Protein AF-A0A161M3C2-F1 (afdb_monomer_lite)

InterPro domains:
  IPR029033 Histidine phosphatase superfamily [G3DSA:3.40.50.1240] (6-117)
  IPR029033 Histidine phosphatase superfamily [SSF53254] (7-114)

Secondary structure (DSSP, 8-state):
--TTGGGGSGGGPPP-----S-------TT--------------BPPPHHHHHHHHHHHHHHHHHHHHHHHH--SS-PPPHHIIIIIIIT-----SSSSSSPBPHHHHHHHHHHHT-

Sequence (117 aa):
YDKEGAKYLGTKTPYRIVANEKDSVIKYKDCHPLKIIGVIRHGTRTPGHKVVRKIRVKLDGLKDHIQITNQTVLNNGQFCEYDLHSRIKNWKFLLEKEGEKVLTREGEDEMIKLANV

Radius of gyration: 22.34 Å; chains: 1; bounding box: 46×30×66 Å

Foldseek 3Di:
DPPVVLVPPVVQNFDDPPDDPPPDDDDDPPDDDDDDDDDDDQGHFAAAPVVVVVCQVVLVVVLVVLVVVLVPDPDDDHDPPCCNPPPRVPDDDDDQDPDHRHQHPSRVVSVVVVVVD

Structure (mmCIF, N/CA/C/O backbone):
data_AF-A0A161M3C2-F1
#
_entry.id   AF-A0A161M3C2-F1
#
loop_
_atom_site.group_PDB
_atom_site.id
_atom_site.type_symbol
_atom_site.label_atom_id
_atom_site.label_alt_id
_atom_site.label_comp_id
_atom_site.label_asym_id
_atom_site.label_entity_id
_atom_site.label_seq_id
_atom_site.pdbx_PDB_ins_code
_atom_site.Cartn_x
_atom_site.Cartn_y
_atom_site.Cartn_z
_atom_site.occupancy
_atom_site.B_iso_or_equiv
_atom_site.auth_seq_id
_atom_site.auth_comp_id
_atom_site.auth_asym_id
_atom_site.auth_atom_id
_atom_site.pdbx_PDB_model_num
ATOM 1 N N . TYR A 1 1 ? 0.765 -14.772 -4.438 1.00 51.47 1 TYR A N 1
ATOM 2 C CA . TYR A 1 1 ? 1.086 -13.556 -3.668 1.00 51.47 1 TYR A CA 1
ATOM 3 C C . TYR A 1 1 ? 2.303 -13.880 -2.828 1.00 51.47 1 TYR A C 1
ATOM 5 O O . TYR A 1 1 ? 2.216 -14.804 -2.026 1.00 51.47 1 TYR A O 1
ATOM 13 N N . ASP A 1 2 ? 3.428 -13.208 -3.053 1.00 68.06 2 ASP A N 1
ATOM 14 C CA . ASP A 1 2 ? 4.599 -13.376 -2.194 1.00 68.06 2 ASP A CA 1
ATOM 15 C C . ASP A 1 2 ? 4.333 -12.672 -0.854 1.00 68.06 2 ASP A C 1
ATOM 17 O O . ASP A 1 2 ? 4.200 -11.448 -0.784 1.00 68.06 2 ASP A O 1
ATOM 21 N N . LYS A 1 3 ? 4.162 -13.470 0.205 1.00 69.50 3 LYS A N 1
ATOM 22 C CA . LYS A 1 3 ? 3.875 -12.969 1.556 1.00 69.50 3 LYS A CA 1
ATOM 23 C C . LYS A 1 3 ? 5.104 -12.334 2.205 1.00 69.50 3 LYS A C 1
ATOM 25 O O . LYS A 1 3 ? 4.941 -11.580 3.162 1.00 69.50 3 LYS A O 1
ATOM 30 N N . GLU A 1 4 ? 6.303 -12.650 1.730 1.00 78.94 4 GLU A N 1
ATOM 31 C CA . GLU A 1 4 ? 7.552 -12.165 2.300 1.00 78.94 4 GLU A CA 1
ATOM 32 C C . GLU A 1 4 ? 7.912 -10.802 1.716 1.00 78.94 4 GLU A C 1
ATOM 34 O O . GLU A 1 4 ? 8.023 -9.835 2.470 1.00 78.94 4 GLU A O 1
ATOM 39 N N . GLY A 1 5 ? 7.925 -10.670 0.386 1.00 80.69 5 GLY A N 1
ATOM 40 C CA . GLY A 1 5 ? 8.163 -9.393 -0.291 1.00 80.69 5 GLY A CA 1
ATOM 41 C C . GLY A 1 5 ? 7.186 -8.285 0.120 1.00 80.69 5 GLY A C 1
ATOM 42 O O . GLY A 1 5 ? 7.580 -7.128 0.278 1.00 80.69 5 GLY A O 1
ATOM 43 N N . ALA A 1 6 ? 5.924 -8.631 0.398 1.00 80.88 6 ALA A N 1
ATOM 44 C CA . ALA A 1 6 ? 4.912 -7.669 0.837 1.00 80.88 6 ALA A CA 1
ATOM 45 C C . ALA A 1 6 ? 5.259 -6.963 2.163 1.00 80.88 6 ALA A C 1
ATOM 47 O O . ALA A 1 6 ? 4.778 -5.856 2.401 1.00 80.88 6 ALA A O 1
ATOM 48 N N . LYS A 1 7 ? 6.106 -7.556 3.017 1.00 82.62 7 LYS A N 1
ATOM 49 C CA . LYS A 1 7 ? 6.500 -6.971 4.313 1.00 82.62 7 LYS A CA 1
ATOM 50 C C . LYS A 1 7 ? 7.460 -5.788 4.165 1.00 82.62 7 LYS A C 1
ATOM 52 O O . LYS A 1 7 ? 7.558 -4.973 5.079 1.00 82.62 7 LYS A O 1
ATOM 57 N N . TYR A 1 8 ? 8.112 -5.647 3.011 1.00 90.12 8 TYR A N 1
ATOM 58 C CA . TYR A 1 8 ? 9.159 -4.649 2.770 1.00 90.12 8 TYR A CA 1
ATOM 59 C C . TYR A 1 8 ? 8.673 -3.427 1.967 1.00 90.12 8 TYR A C 1
ATOM 61 O O . TYR A 1 8 ? 9.476 -2.664 1.438 1.00 90.12 8 TYR A O 1
ATOM 69 N N . LEU A 1 9 ? 7.354 -3.201 1.895 1.00 91.00 9 LEU A N 1
ATOM 70 C CA . LEU A 1 9 ? 6.742 -2.074 1.171 1.00 91.00 9 LEU A CA 1
ATOM 71 C C . LEU A 1 9 ? 6.479 -0.836 2.058 1.00 91.00 9 LEU A C 1
ATOM 73 O O . LEU A 1 9 ? 5.917 0.168 1.601 1.00 91.00 9 LEU A O 1
ATOM 77 N N . GLY A 1 10 ? 6.884 -0.879 3.331 1.00 91.94 10 GLY A N 1
ATOM 78 C CA . GLY A 1 10 ? 6.734 0.216 4.291 1.00 91.94 10 GLY A CA 1
ATOM 79 C C . GLY A 1 10 ? 5.280 0.677 4.422 1.00 91.94 10 GLY A C 1
ATOM 80 O O . GLY A 1 10 ? 4.375 -0.110 4.673 1.00 91.94 10 GLY A O 1
ATOM 81 N N . THR A 1 11 ? 5.014 1.968 4.200 1.00 91.88 11 THR A N 1
ATOM 82 C CA . THR A 1 11 ? 3.643 2.515 4.306 1.00 91.88 11 THR A CA 1
ATOM 83 C C . THR A 1 11 ? 2.689 2.071 3.189 1.00 91.88 11 THR A C 1
ATOM 85 O O . THR A 1 11 ? 1.531 2.507 3.194 1.00 91.88 11 THR A O 1
ATOM 88 N N . LYS A 1 12 ? 3.175 1.285 2.217 1.00 92.38 12 LYS A N 1
ATOM 89 C CA . LYS A 1 12 ? 2.398 0.650 1.142 1.00 92.38 12 LYS A CA 1
ATOM 90 C C . LYS A 1 12 ? 2.157 -0.838 1.383 1.00 92.38 12 LYS A C 1
ATOM 92 O O . LYS A 1 12 ? 1.518 -1.456 0.543 1.00 92.38 12 LYS A O 1
ATOM 97 N N . THR A 1 13 ? 2.645 -1.391 2.495 1.00 91.81 13 THR A N 1
ATOM 98 C CA . THR A 1 13 ? 2.285 -2.739 2.931 1.00 91.81 13 THR A CA 1
ATOM 99 C C . THR A 1 13 ? 0.779 -2.779 3.205 1.00 91.81 13 THR A C 1
ATOM 101 O O . THR A 1 13 ? 0.314 -2.011 4.054 1.00 91.81 13 THR A O 1
ATOM 104 N N . PRO A 1 14 ? 0.014 -3.618 2.487 1.00 90.12 14 PRO A N 1
ATOM 105 C CA . PRO A 1 14 ? -1.426 -3.730 2.690 1.00 90.12 14 PRO A CA 1
ATOM 106 C C . PRO A 1 14 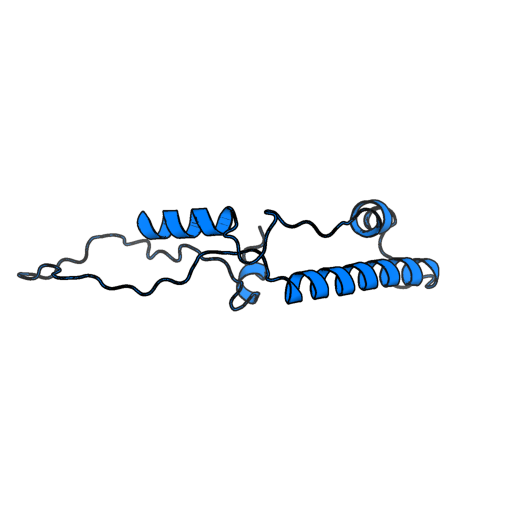? -1.773 -4.257 4.089 1.00 90.12 14 PRO A C 1
ATOM 108 O O . PRO A 1 14 ? -0.979 -4.985 4.698 1.00 90.12 14 PRO A O 1
ATOM 111 N N . TYR A 1 15 ? -2.968 -3.940 4.591 1.00 89.88 15 TYR A N 1
ATOM 112 C CA . TYR A 1 15 ? -3.430 -4.480 5.870 1.00 89.88 15 TYR A CA 1
ATOM 113 C C . TYR A 1 15 ? -3.547 -6.003 5.792 1.00 89.88 15 TYR A C 1
ATOM 115 O O . TYR A 1 15 ? -4.012 -6.585 4.807 1.00 89.88 15 TYR A O 1
ATOM 123 N N . ARG A 1 16 ? -3.124 -6.674 6.861 1.00 85.94 16 ARG A N 1
ATOM 124 C CA . ARG A 1 16 ? -3.256 -8.120 7.023 1.00 85.94 16 ARG A CA 1
ATOM 125 C C . ARG A 1 16 ? -3.810 -8.398 8.405 1.00 85.94 16 ARG A C 1
ATOM 127 O O . ARG A 1 16 ? -3.451 -7.722 9.365 1.00 85.94 16 ARG A O 1
ATOM 134 N N . ILE A 1 17 ? -4.673 -9.403 8.484 1.00 76.31 17 ILE A N 1
ATOM 135 C CA . ILE A 1 17 ? -5.154 -9.917 9.758 1.00 76.31 17 ILE A CA 1
ATOM 136 C C . ILE A 1 17 ? -3.959 -10.598 10.427 1.00 76.31 17 ILE A C 1
ATOM 138 O O . ILE A 1 17 ? -3.550 -11.687 10.032 1.00 76.31 17 ILE A O 1
ATOM 142 N N . VAL A 1 18 ? -3.361 -9.914 11.398 1.00 73.19 18 VAL A N 1
ATOM 143 C CA . VAL A 1 18 ? -2.438 -10.518 12.360 1.00 73.19 18 VAL A CA 1
ATOM 144 C C . VAL A 1 18 ? -3.294 -10.839 13.578 1.00 73.19 18 VAL A C 1
ATOM 146 O O . VAL A 1 18 ? -3.318 -10.091 14.551 1.00 73.19 18 VAL A O 1
ATOM 149 N N . ALA A 1 19 ? -4.127 -11.871 13.448 1.00 65.00 19 ALA A N 1
ATOM 150 C CA . ALA A 1 19 ? -5.034 -12.262 14.516 1.00 65.00 19 ALA A CA 1
ATOM 151 C C . ALA A 1 19 ? -4.263 -13.002 15.605 1.00 65.00 19 ALA A C 1
ATOM 153 O O . ALA A 1 19 ? -3.433 -13.868 15.327 1.00 65.00 19 ALA A O 1
ATOM 154 N N . ASN A 1 20 ? -4.597 -12.678 16.848 1.00 62.56 20 ASN A N 1
ATOM 155 C CA . ASN A 1 20 ? -4.444 -13.629 17.931 1.00 62.56 20 ASN A CA 1
ATOM 156 C C . ASN A 1 20 ? -5.508 -14.712 17.700 1.00 62.56 20 ASN A C 1
ATOM 158 O O . ASN A 1 20 ? -6.677 -14.374 17.549 1.00 62.56 20 ASN A O 1
ATOM 162 N N . GLU A 1 21 ? -5.134 -15.992 17.661 1.00 70.06 21 GLU A N 1
ATOM 163 C CA . GLU A 1 21 ? -6.109 -17.085 17.462 1.00 70.06 21 GLU A CA 1
ATOM 164 C C . GLU A 1 21 ? -7.119 -17.192 18.618 1.00 70.06 21 GLU A C 1
ATOM 166 O O . GLU A 1 21 ? -8.167 -17.813 18.481 1.00 70.06 21 GLU A O 1
ATOM 171 N N . LYS A 1 22 ? -6.820 -16.562 19.762 1.00 75.06 22 LYS A N 1
ATOM 172 C CA . LYS A 1 22 ? -7.778 -16.356 20.848 1.00 75.06 22 LYS A CA 1
ATOM 173 C C . LYS A 1 22 ? -8.600 -15.093 20.605 1.00 75.06 22 LYS A C 1
ATOM 175 O O . LYS A 1 22 ? -8.172 -13.994 20.951 1.00 75.06 22 LYS A O 1
ATOM 180 N N . ASP A 1 23 ? -9.802 -15.294 20.092 1.00 75.50 23 ASP A N 1
ATOM 181 C CA . ASP A 1 23 ? -10.867 -14.305 19.894 1.00 75.50 23 ASP A CA 1
ATOM 182 C C . ASP A 1 23 ? -11.858 -14.232 21.074 1.00 75.50 23 ASP A C 1
ATOM 184 O O . ASP A 1 23 ? -12.823 -13.468 21.054 1.00 75.50 23 ASP A O 1
ATOM 188 N N . SER A 1 24 ? -11.624 -15.011 22.134 1.00 82.62 24 SER A N 1
ATOM 189 C CA . SER A 1 24 ? -12.486 -15.030 23.313 1.00 82.62 24 SER A CA 1
ATOM 190 C C . SER A 1 24 ? -12.648 -13.628 23.906 1.00 82.62 24 SER A C 1
ATOM 192 O O . SER A 1 24 ? -11.655 -12.975 24.242 1.00 82.62 24 SER A O 1
ATOM 194 N N . VAL A 1 25 ? -13.897 -13.201 24.109 1.00 79.62 25 VAL A N 1
ATOM 195 C CA . VAL A 1 25 ? -14.219 -11.922 24.755 1.00 79.62 25 VAL A CA 1
ATOM 196 C C . VAL A 1 25 ? -13.528 -11.838 26.115 1.00 79.62 25 VAL A C 1
ATOM 198 O O . VAL A 1 25 ? -13.773 -12.662 27.000 1.00 79.62 25 VAL A O 1
ATOM 201 N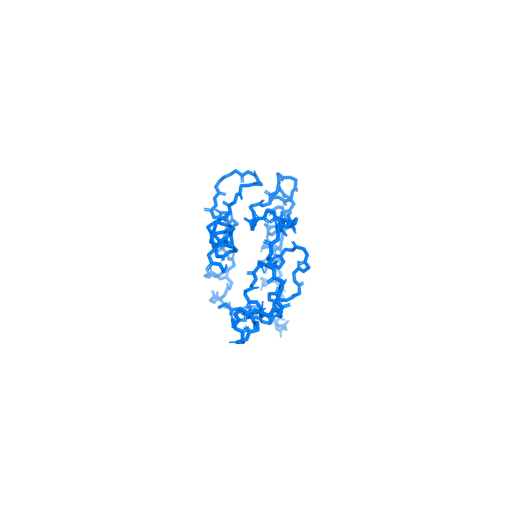 N . ILE A 1 26 ? -12.689 -10.818 26.299 1.00 82.25 26 ILE A N 1
ATOM 202 C CA . ILE A 1 26 ? -12.033 -10.561 27.581 1.00 82.25 26 ILE A CA 1
ATOM 203 C C . ILE A 1 26 ? -13.094 -10.054 28.562 1.00 82.25 26 ILE A C 1
ATOM 205 O O . ILE A 1 26 ? -13.652 -8.971 28.390 1.00 82.25 26 ILE A O 1
ATOM 209 N N . LYS A 1 27 ? -13.382 -10.850 29.596 1.00 88.44 27 LYS A N 1
ATOM 210 C CA . LYS A 1 27 ? -14.325 -10.501 30.662 1.00 88.44 27 LYS A CA 1
ATOM 211 C C . LYS A 1 27 ? -13.563 -10.194 31.942 1.00 88.44 27 LYS A C 1
ATOM 213 O O . LYS A 1 27 ? -12.838 -11.044 32.451 1.00 88.44 27 LYS A O 1
ATOM 218 N N . TYR A 1 28 ? -13.779 -9.002 32.482 1.00 89.12 28 TYR A N 1
ATOM 219 C CA . TYR A 1 28 ? -13.339 -8.633 33.822 1.00 89.12 28 TYR A CA 1
ATOM 220 C C . TYR A 1 28 ? -14.553 -8.633 34.749 1.00 89.12 28 TYR A C 1
ATOM 222 O O . TYR A 1 28 ? -15.628 -8.171 34.362 1.00 89.12 28 TYR A O 1
ATOM 230 N N . LYS A 1 29 ? -14.399 -9.193 35.953 1.00 94.44 29 LYS A N 1
ATOM 231 C CA . LYS A 1 29 ? -15.488 -9.256 36.933 1.00 94.44 29 LYS A CA 1
ATOM 232 C C . LYS A 1 29 ? -15.979 -7.836 37.240 1.00 94.44 29 LYS A C 1
ATOM 234 O O . LYS A 1 29 ? -15.162 -6.933 37.399 1.00 94.44 29 LYS A O 1
ATOM 239 N N . ASP A 1 30 ? -17.298 -7.660 37.276 1.00 94.19 30 ASP A N 1
ATOM 240 C CA . ASP A 1 30 ? -17.975 -6.392 37.586 1.00 94.19 30 ASP A CA 1
ATOM 241 C C . ASP A 1 30 ? -17.621 -5.220 36.642 1.00 94.19 30 ASP A C 1
ATOM 243 O O . ASP A 1 30 ? -17.904 -4.063 36.939 1.00 94.19 30 ASP A O 1
ATOM 247 N N . CYS A 1 31 ? -17.032 -5.510 35.477 1.00 92.81 31 CYS A N 1
ATOM 248 C CA . CYS A 1 31 ? -16.664 -4.517 34.472 1.00 92.81 31 CYS A CA 1
ATOM 249 C C . CYS A 1 31 ? -17.479 -4.718 33.192 1.00 92.81 31 CYS A C 1
ATOM 251 O O . CYS A 1 31 ? -17.652 -5.843 32.721 1.00 92.81 31 CYS A O 1
ATOM 253 N N . HIS A 1 32 ? -17.896 -3.618 32.565 1.00 90.12 32 HIS A N 1
ATOM 254 C CA . HIS A 1 32 ? -18.477 -3.632 31.225 1.00 90.12 32 HIS A CA 1
ATOM 255 C C . HIS A 1 32 ? -17.851 -2.532 30.355 1.00 90.12 32 HIS A C 1
ATOM 257 O O . HIS A 1 32 ? -17.516 -1.458 30.862 1.00 90.12 32 HIS A O 1
ATOM 263 N N . PRO A 1 33 ? -17.661 -2.773 29.047 1.00 89.25 33 PRO A N 1
ATOM 264 C CA . PRO A 1 33 ? -17.110 -1.763 28.157 1.00 89.25 33 PRO A CA 1
ATOM 265 C C . PRO A 1 33 ? -18.069 -0.571 28.061 1.00 89.25 33 PRO A C 1
ATOM 267 O O . PRO A 1 33 ? -19.269 -0.738 27.849 1.00 89.25 33 PRO A O 1
ATOM 270 N N . LEU A 1 34 ? -17.530 0.638 28.221 1.00 93.12 34 LEU A N 1
ATOM 271 C CA . LEU A 1 34 ? -18.294 1.885 28.103 1.00 93.12 34 LEU A CA 1
ATOM 272 C C . LEU A 1 34 ? -18.137 2.532 26.725 1.00 93.12 34 LEU A C 1
ATOM 274 O O . LEU A 1 34 ? -19.079 3.117 26.196 1.00 93.12 34 LEU A O 1
ATOM 278 N N . LYS A 1 35 ? -16.931 2.468 26.152 1.00 93.44 35 LYS A N 1
ATOM 279 C CA . LYS A 1 35 ? -16.603 3.081 24.864 1.00 93.44 35 LYS A CA 1
ATOM 280 C C . LYS A 1 35 ? -15.389 2.400 24.242 1.00 93.44 35 LYS A C 1
ATOM 282 O O . LYS A 1 35 ? -14.448 2.050 24.949 1.00 93.44 35 LYS A O 1
ATOM 287 N N . ILE A 1 36 ? -15.400 2.292 22.918 1.00 89.25 36 ILE A N 1
ATOM 288 C CA . ILE A 1 36 ? -14.243 1.919 22.102 1.00 89.25 36 ILE A CA 1
ATOM 289 C C . ILE A 1 36 ? -13.936 3.104 21.186 1.00 89.25 36 ILE A C 1
ATOM 291 O O . ILE A 1 36 ? -14.845 3.689 20.597 1.00 89.25 36 ILE A O 1
ATOM 295 N N . ILE A 1 37 ? -12.664 3.490 21.097 1.00 93.56 37 ILE A N 1
ATOM 296 C CA . ILE A 1 37 ? -12.189 4.557 20.211 1.00 93.56 37 ILE A CA 1
ATOM 297 C C . ILE A 1 37 ? -11.017 3.996 19.415 1.00 93.56 37 ILE A C 1
ATOM 299 O O . ILE A 1 37 ? -10.086 3.445 19.998 1.00 93.56 37 ILE A O 1
ATOM 303 N N . GLY A 1 38 ? -11.056 4.149 18.093 1.00 89.94 38 GLY A N 1
ATOM 304 C CA . GLY A 1 38 ? -9.993 3.707 17.197 1.00 89.94 38 GLY A CA 1
ATOM 305 C C . GLY A 1 38 ? -9.662 4.771 16.159 1.00 89.94 38 GLY A C 1
ATOM 306 O O . GLY A 1 38 ? -10.540 5.495 15.695 1.00 89.94 38 GLY A O 1
ATOM 307 N N . VAL A 1 39 ? -8.385 4.851 15.783 1.00 94.56 39 VAL A N 1
ATOM 308 C CA . VAL A 1 39 ? -7.914 5.656 14.652 1.00 94.56 39 VAL A CA 1
ATOM 309 C C . VAL A 1 39 ? -7.435 4.693 13.578 1.00 94.56 39 VAL A C 1
ATOM 311 O O . VAL A 1 39 ? -6.430 4.007 13.752 1.00 94.56 39 VAL A O 1
ATOM 314 N N . ILE A 1 40 ? -8.173 4.628 12.474 1.00 91.88 40 ILE A N 1
ATOM 315 C CA . ILE A 1 40 ? -7.932 3.674 11.391 1.00 91.88 40 ILE A CA 1
ATOM 316 C C . ILE A 1 40 ? -7.483 4.452 10.156 1.00 91.88 40 ILE A C 1
ATOM 318 O O . ILE A 1 40 ? -8.108 5.440 9.762 1.00 91.88 40 ILE A O 1
ATOM 322 N N . ARG A 1 41 ? -6.376 4.029 9.538 1.00 94.88 41 ARG A N 1
ATOM 323 C CA . ARG A 1 41 ? -5.938 4.603 8.262 1.00 94.88 41 ARG A CA 1
ATOM 324 C C . ARG A 1 41 ? -6.859 4.102 7.152 1.00 94.88 41 ARG A C 1
ATOM 326 O O . ARG A 1 41 ? -7.335 2.978 7.201 1.00 94.88 41 ARG A O 1
ATOM 333 N N . HIS A 1 42 ? -7.042 4.909 6.110 1.00 95.00 42 HIS A N 1
ATOM 334 C CA . HIS A 1 42 ? -7.663 4.441 4.870 1.00 95.00 42 HIS A CA 1
ATOM 335 C C . HIS A 1 42 ? -7.015 3.127 4.371 1.00 95.00 42 HIS A C 1
ATOM 337 O O . HIS A 1 42 ? -5.804 2.935 4.537 1.00 95.00 42 HIS A O 1
ATOM 343 N N . GLY A 1 43 ? -7.790 2.292 3.677 1.00 94.00 43 GLY A N 1
ATOM 344 C CA . GLY A 1 43 ? -7.281 1.103 2.987 1.00 94.00 43 GLY A CA 1
ATOM 345 C C . GLY A 1 43 ? -6.357 1.429 1.806 1.00 94.00 43 GLY A C 1
ATOM 346 O O . GLY A 1 43 ? -6.050 2.591 1.515 1.00 94.00 43 GLY A O 1
ATOM 347 N N . THR A 1 44 ? -5.889 0.405 1.110 1.00 94.38 44 THR A N 1
ATOM 348 C CA . THR A 1 44 ? -5.007 0.504 -0.056 1.00 94.38 44 THR A CA 1
ATOM 349 C C . THR A 1 44 ? -5.614 1.367 -1.173 1.00 94.38 44 THR A C 1
ATOM 351 O O . THR A 1 44 ? -6.804 1.307 -1.477 1.00 94.38 44 THR A O 1
ATOM 354 N N . ARG A 1 45 ? -4.793 2.239 -1.780 1.00 93.75 45 ARG A N 1
ATOM 355 C CA . ARG A 1 45 ? -5.228 3.223 -2.787 1.00 93.75 45 ARG A CA 1
ATOM 356 C C . ARG A 1 45 ? -4.321 3.250 -4.002 1.00 93.75 45 ARG A C 1
ATOM 358 O O . ARG A 1 45 ? -3.119 2.996 -3.890 1.00 93.75 45 ARG A O 1
ATOM 365 N N . THR A 1 46 ? -4.872 3.694 -5.128 1.00 93.81 46 THR A N 1
ATOM 366 C CA . THR A 1 46 ? -4.082 4.052 -6.305 1.00 93.81 46 THR A CA 1
ATOM 367 C C . THR A 1 46 ? -3.102 5.195 -5.981 1.00 93.81 46 THR A C 1
ATOM 369 O O . THR A 1 46 ? -3.377 6.047 -5.121 1.00 93.81 46 THR A O 1
ATOM 372 N N . PRO A 1 47 ? -1.924 5.253 -6.631 1.00 93.00 47 PRO A N 1
ATOM 373 C CA . PRO A 1 47 ? -0.986 6.354 -6.431 1.00 93.00 47 PRO A CA 1
ATOM 374 C C . PRO A 1 47 ? -1.571 7.703 -6.889 1.00 93.00 47 PRO A C 1
ATOM 376 O O . PRO A 1 47 ? -2.487 7.761 -7.702 1.00 93.00 47 PRO A O 1
ATOM 379 N N . GLY A 1 48 ? -1.022 8.814 -6.389 1.00 91.94 48 GLY A N 1
ATOM 380 C CA . GLY A 1 48 ? -1.376 1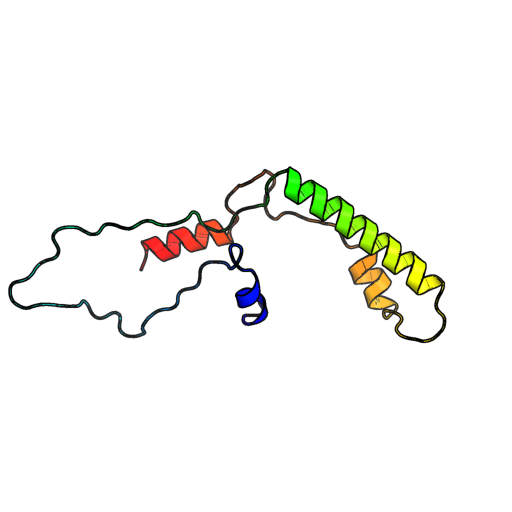0.154 -6.890 1.00 91.94 48 GLY A CA 1
ATOM 381 C C . GLY A 1 48 ? -0.663 10.508 -8.202 1.00 91.94 48 GLY A C 1
ATOM 382 O O . GLY A 1 48 ? 0.368 9.904 -8.514 1.00 91.94 48 GLY A O 1
ATOM 383 N N . HIS A 1 49 ? -1.126 11.550 -8.907 1.00 89.88 49 HIS A N 1
ATOM 384 C CA . HIS A 1 49 ? -0.670 11.929 -10.258 1.00 89.88 49 HIS A CA 1
ATOM 385 C C . HIS A 1 49 ? 0.846 11.930 -10.408 1.00 89.88 49 HIS A C 1
ATOM 387 O O . HIS A 1 49 ? 1.433 11.313 -11.295 1.00 89.88 49 HIS A O 1
ATOM 393 N N . LYS A 1 50 ? 1.504 12.650 -9.490 1.00 91.94 50 LYS A N 1
ATOM 394 C CA . LYS A 1 50 ? 2.947 12.889 -9.526 1.00 91.94 50 LYS A CA 1
ATOM 395 C C . LYS A 1 50 ? 3.717 11.575 -9.436 1.00 91.94 50 LYS A C 1
ATOM 397 O O . LYS A 1 50 ? 4.781 11.459 -10.035 1.00 91.94 50 LYS A O 1
ATOM 402 N N . VAL A 1 51 ? 3.190 10.607 -8.687 1.00 92.50 51 VAL A N 1
ATOM 403 C CA . VAL A 1 51 ? 3.785 9.278 -8.532 1.00 92.50 51 VAL A CA 1
ATOM 404 C C . VAL A 1 51 ? 3.514 8.440 -9.776 1.00 92.50 51 VAL A C 1
ATOM 406 O O . VAL A 1 51 ? 4.463 7.892 -10.321 1.00 92.50 51 VAL A O 1
ATOM 409 N N . VAL A 1 52 ? 2.275 8.419 -10.280 1.00 91.69 52 VAL A N 1
ATOM 410 C CA . VAL A 1 52 ? 1.912 7.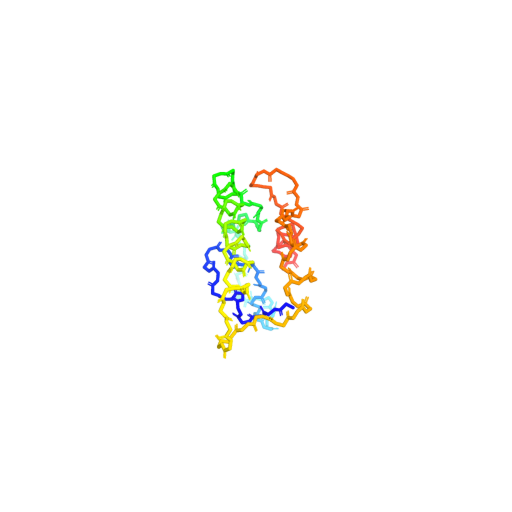721 -11.528 1.00 91.69 52 VAL A CA 1
ATOM 411 C C . VAL A 1 52 ? 2.799 8.165 -12.690 1.00 91.69 52 VAL A C 1
ATOM 413 O O . VAL A 1 52 ? 3.400 7.332 -13.363 1.00 91.69 52 VAL A O 1
ATOM 416 N N . ARG A 1 53 ? 2.968 9.479 -12.876 1.00 91.44 53 ARG A N 1
ATOM 417 C CA . ARG A 1 53 ? 3.839 10.037 -13.918 1.00 91.44 53 ARG A CA 1
ATOM 418 C C . ARG A 1 53 ? 5.289 9.580 -13.760 1.00 91.44 53 ARG A C 1
ATOM 420 O O . ARG A 1 53 ? 5.912 9.189 -14.738 1.00 91.44 53 ARG A O 1
ATOM 427 N N . LYS A 1 54 ? 5.826 9.612 -12.534 1.00 94.44 54 LYS A N 1
ATOM 428 C CA . LYS A 1 54 ? 7.194 9.144 -12.249 1.00 94.44 54 LYS A CA 1
ATOM 429 C C . LYS A 1 54 ? 7.357 7.654 -12.541 1.00 94.44 54 LYS A C 1
ATOM 431 O O . LYS A 1 54 ? 8.385 7.274 -13.085 1.00 94.44 54 LYS A O 1
ATOM 436 N N . ILE A 1 55 ? 6.372 6.836 -12.172 1.00 93.06 55 ILE A N 1
ATOM 437 C CA . ILE A 1 55 ? 6.385 5.393 -12.426 1.00 93.06 55 ILE A CA 1
ATOM 438 C C . ILE A 1 55 ? 6.398 5.136 -13.930 1.00 93.06 55 ILE A C 1
ATOM 440 O O . ILE A 1 55 ? 7.282 4.432 -14.397 1.00 93.06 55 ILE A O 1
ATOM 444 N N . ARG A 1 56 ? 5.484 5.760 -14.684 1.00 91.75 56 ARG A N 1
ATOM 445 C CA . ARG A 1 56 ? 5.398 5.595 -16.140 1.00 91.75 56 ARG A CA 1
ATOM 446 C C . ARG A 1 56 ? 6.722 5.942 -16.822 1.00 91.75 56 ARG A C 1
ATOM 448 O O . ARG A 1 56 ? 7.319 5.080 -17.444 1.00 91.75 56 ARG A O 1
ATOM 455 N N . VAL A 1 57 ? 7.246 7.146 -16.574 1.00 94.06 57 VAL A N 1
ATOM 456 C CA . VAL A 1 57 ? 8.523 7.594 -17.159 1.00 94.06 57 VAL A CA 1
ATOM 457 C C . VAL A 1 57 ? 9.679 6.653 -16.804 1.00 94.06 57 VAL A C 1
ATOM 459 O O . VAL A 1 57 ? 10.475 6.309 -17.671 1.00 94.06 57 VAL A O 1
ATOM 462 N N . LYS A 1 58 ? 9.785 6.221 -15.540 1.00 95.56 58 LYS A N 1
ATOM 463 C CA . LYS A 1 58 ? 10.868 5.322 -15.117 1.00 95.56 58 LYS A CA 1
ATOM 464 C C . LYS A 1 58 ? 10.759 3.934 -15.741 1.00 95.56 58 LYS A C 1
ATOM 466 O O . LYS A 1 58 ? 11.781 3.379 -16.124 1.00 95.56 58 LYS A O 1
ATOM 471 N N . LEU A 1 59 ? 9.559 3.362 -15.789 1.00 93.12 59 LEU A N 1
ATOM 472 C CA . LEU A 1 59 ? 9.360 2.003 -16.287 1.00 93.12 59 LEU A CA 1
ATOM 473 C C . LEU A 1 59 ? 9.465 1.936 -17.809 1.00 93.12 59 LEU A C 1
ATOM 475 O O . LEU A 1 59 ? 10.062 0.990 -18.313 1.00 93.12 59 LEU A O 1
ATOM 479 N N . ASP A 1 60 ? 8.984 2.957 -18.520 1.00 90.94 60 ASP A N 1
ATOM 480 C CA . ASP A 1 60 ? 9.174 3.068 -19.968 1.00 90.94 60 ASP A CA 1
ATOM 481 C C . ASP A 1 60 ? 10.669 3.218 -20.298 1.00 90.94 60 ASP A C 1
ATOM 483 O O . ASP A 1 60 ? 11.207 2.438 -21.079 1.00 90.94 60 ASP A O 1
ATOM 487 N N . GLY A 1 61 ? 11.389 4.106 -19.600 1.00 92.19 61 GLY A N 1
ATOM 488 C CA . GLY A 1 61 ? 12.837 4.251 -19.791 1.00 92.19 61 GLY A CA 1
ATOM 489 C C . GLY A 1 61 ? 13.637 2.987 -19.446 1.00 92.19 61 GLY A C 1
ATOM 490 O O . GLY A 1 61 ? 14.602 2.657 -20.131 1.00 92.19 61 GLY A O 1
ATOM 491 N N . LEU A 1 62 ? 13.231 2.243 -18.410 1.00 90.38 62 LEU A N 1
ATOM 492 C CA . LEU A 1 62 ? 13.850 0.960 -18.066 1.00 90.38 62 LEU A CA 1
ATOM 493 C C . LEU A 1 62 ? 13.599 -0.093 -19.152 1.00 90.38 62 LEU A C 1
ATOM 495 O O . LEU A 1 62 ? 14.510 -0.836 -19.512 1.00 90.38 62 LEU A O 1
ATOM 499 N N . LYS A 1 63 ? 12.378 -0.148 -19.687 1.00 89.19 63 LYS A N 1
ATOM 500 C CA . LYS A 1 63 ? 12.011 -1.048 -20.780 1.00 89.19 63 LYS A CA 1
ATOM 501 C C . LYS A 1 63 ? 12.847 -0.770 -22.030 1.00 89.19 63 LYS A C 1
ATOM 503 O O . LYS A 1 63 ? 13.365 -1.720 -22.616 1.00 89.19 63 LYS A O 1
ATOM 508 N N . ASP A 1 64 ? 13.024 0.497 -22.392 1.00 88.50 64 ASP A N 1
ATOM 509 C CA . ASP A 1 64 ? 13.857 0.899 -23.529 1.00 88.50 64 ASP A CA 1
ATOM 510 C C . ASP A 1 64 ? 15.328 0.524 -23.296 1.00 88.50 64 ASP A C 1
ATOM 512 O O . ASP A 1 64 ? 15.970 -0.081 -24.157 1.00 88.50 64 ASP A O 1
ATOM 516 N N . HIS A 1 65 ? 15.849 0.786 -22.093 1.00 86.94 65 HIS A N 1
ATOM 517 C CA . HIS A 1 65 ? 17.220 0.433 -21.727 1.00 86.94 65 HIS A CA 1
ATOM 518 C C . HIS A 1 65 ? 17.484 -1.078 -21.810 1.00 86.94 65 HIS A C 1
ATOM 520 O O . HIS A 1 65 ? 18.509 -1.499 -22.349 1.00 86.94 65 HIS A O 1
ATOM 526 N N . ILE A 1 66 ? 16.552 -1.906 -21.328 1.00 84.88 66 ILE A N 1
ATOM 527 C CA . ILE A 1 66 ? 16.661 -3.371 -21.399 1.00 84.88 66 ILE A CA 1
ATOM 528 C C . ILE A 1 66 ? 16.641 -3.860 -22.855 1.00 84.88 66 IL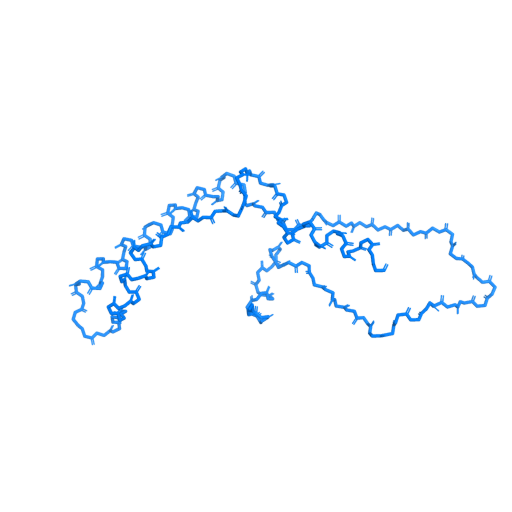E A C 1
ATOM 530 O O . ILE A 1 66 ? 17.352 -4.806 -23.195 1.00 84.88 66 ILE A O 1
ATOM 534 N N . GLN A 1 67 ? 15.852 -3.234 -23.732 1.00 79.69 67 GLN A N 1
ATOM 535 C CA . GLN A 1 67 ? 15.803 -3.617 -25.147 1.00 79.69 67 GLN A CA 1
ATOM 536 C C . GLN A 1 67 ? 17.111 -3.290 -25.877 1.00 79.69 67 GLN A C 1
ATOM 538 O O . GLN A 1 67 ? 17.616 -4.132 -26.616 1.00 79.69 67 GLN A O 1
ATOM 543 N N . ILE A 1 68 ? 17.688 -2.110 -25.632 1.00 80.88 68 ILE A N 1
ATOM 544 C CA . ILE A 1 68 ? 18.950 -1.680 -26.257 1.00 80.88 68 ILE A CA 1
ATOM 545 C C . ILE A 1 68 ? 20.131 -2.530 -25.763 1.00 80.88 68 ILE A C 1
ATOM 547 O O . ILE A 1 68 ? 20.966 -2.975 -26.554 1.00 80.88 68 ILE A O 1
ATOM 551 N N . THR A 1 69 ? 20.211 -2.784 -24.455 1.00 76.69 69 THR A N 1
ATOM 552 C CA . THR A 1 69 ? 21.337 -3.527 -23.860 1.00 76.69 69 THR A CA 1
ATOM 553 C C . THR A 1 69 ? 21.329 -5.011 -24.230 1.00 76.69 69 THR A C 1
ATOM 555 O O . THR A 1 69 ? 22.389 -5.569 -24.509 1.00 76.69 69 THR A O 1
ATOM 558 N N . ASN A 1 70 ? 20.156 -5.646 -24.351 1.00 72.56 70 ASN A N 1
ATOM 559 C CA . ASN A 1 70 ? 20.080 -7.036 -24.820 1.00 72.56 70 ASN A CA 1
ATOM 560 C C . ASN A 1 70 ? 20.506 -7.215 -26.285 1.00 72.56 70 ASN A C 1
ATOM 562 O O . ASN A 1 70 ? 20.960 -8.298 -26.640 1.00 72.56 70 ASN A O 1
ATOM 566 N N . GLN A 1 71 ? 20.391 -6.186 -27.132 1.00 66.50 71 GLN A N 1
ATOM 567 C CA . GLN A 1 71 ? 20.856 -6.245 -28.526 1.00 66.50 71 GLN A CA 1
ATOM 568 C C . GLN A 1 71 ? 22.377 -6.087 -28.662 1.00 66.50 71 GLN A C 1
ATOM 570 O O . GLN A 1 71 ? 22.946 -6.516 -29.662 1.00 66.50 71 GLN A O 1
ATOM 575 N N . THR A 1 72 ? 23.033 -5.451 -27.688 1.00 59.62 72 THR A N 1
ATOM 576 C CA . THR A 1 72 ? 24.419 -4.970 -27.814 1.00 59.62 72 THR A CA 1
ATOM 577 C C . THR A 1 72 ? 25.442 -5.800 -27.041 1.00 59.62 72 THR A C 1
ATOM 579 O O . THR A 1 72 ? 26.613 -5.807 -27.419 1.00 59.62 72 THR A O 1
ATOM 582 N N . VAL A 1 73 ? 25.038 -6.531 -25.996 1.00 55.19 73 VAL A N 1
ATOM 583 C CA . VAL A 1 73 ? 25.963 -7.327 -25.176 1.00 55.19 73 VAL A CA 1
ATOM 584 C C . VAL A 1 73 ? 25.865 -8.806 -25.542 1.00 55.19 73 VAL A C 1
ATOM 586 O O . VAL A 1 73 ? 25.006 -9.539 -25.056 1.00 55.19 73 VAL A O 1
ATOM 589 N N . LEU A 1 74 ? 26.791 -9.254 -26.389 1.00 52.38 74 LEU A N 1
ATOM 590 C CA . LEU A 1 74 ? 27.085 -10.670 -26.577 1.00 52.38 74 LEU A CA 1
ATOM 591 C C . LEU A 1 74 ? 27.670 -11.229 -25.263 1.00 52.38 74 LEU A C 1
ATOM 593 O O . LEU A 1 74 ? 28.749 -10.830 -24.834 1.00 52.38 74 LEU A O 1
ATOM 597 N N . ASN A 1 75 ? 26.958 -12.189 -24.672 1.00 51.09 75 ASN A N 1
ATOM 598 C CA . ASN A 1 75 ? 27.483 -13.263 -23.816 1.00 51.09 75 ASN A CA 1
ATOM 599 C C . ASN A 1 75 ? 27.565 -13.150 -22.285 1.00 51.09 75 ASN A C 1
ATOM 601 O O . ASN A 1 75 ? 28.036 -14.118 -21.708 1.00 51.09 75 ASN A O 1
ATOM 605 N N . ASN A 1 76 ? 27.035 -12.145 -21.578 1.00 50.38 76 ASN A N 1
ATOM 606 C CA . ASN A 1 76 ? 26.967 -12.234 -20.101 1.00 50.38 76 ASN A CA 1
ATOM 607 C C . ASN A 1 76 ? 25.655 -11.659 -19.530 1.00 50.38 76 ASN A C 1
ATOM 609 O O . ASN A 1 76 ? 25.614 -10.510 -19.102 1.00 50.38 76 ASN A O 1
ATOM 613 N N . GLY A 1 77 ? 24.581 -12.462 -19.507 1.00 57.12 77 GLY A N 1
ATOM 614 C CA . GLY A 1 77 ? 23.345 -12.139 -18.767 1.00 57.12 77 GLY A CA 1
ATOM 615 C C . GLY A 1 77 ? 22.150 -11.639 -19.589 1.00 57.12 77 GLY A C 1
ATOM 616 O O . GLY A 1 77 ? 21.338 -10.878 -19.065 1.00 57.12 77 GLY A O 1
ATOM 617 N N . GLN A 1 78 ? 22.020 -12.051 -20.855 1.00 65.69 78 GLN A N 1
ATOM 618 C CA . GLN A 1 78 ? 20.828 -11.753 -21.658 1.00 65.69 78 GLN A CA 1
ATOM 619 C C . GLN A 1 78 ? 19.564 -12.351 -21.027 1.00 65.69 78 GLN A C 1
ATOM 621 O O . GLN A 1 78 ? 19.552 -13.497 -20.568 1.00 65.69 78 GLN A O 1
ATOM 626 N N . PHE A 1 79 ? 18.475 -11.583 -21.049 1.00 69.44 79 PHE A N 1
ATOM 627 C CA . PHE A 1 79 ? 17.149 -12.144 -20.800 1.00 69.44 79 PHE A CA 1
ATOM 628 C C . PHE A 1 79 ? 16.852 -13.200 -21.871 1.00 69.44 79 PHE A C 1
ATOM 630 O O . PHE A 1 79 ? 17.221 -13.022 -23.033 1.00 69.44 79 PHE A O 1
ATOM 637 N N . CYS A 1 80 ? 16.172 -14.292 -21.510 1.00 73.94 80 CYS A N 1
ATOM 638 C CA . CYS A 1 80 ? 15.754 -15.254 -22.524 1.00 73.94 80 CYS A CA 1
ATOM 639 C C . CYS A 1 80 ? 14.782 -14.584 -23.511 1.00 73.94 80 CYS A C 1
ATOM 641 O O . CYS A 1 80 ? 14.020 -13.684 -23.140 1.00 73.94 80 CYS A O 1
ATOM 643 N N . GLU A 1 81 ? 14.805 -15.018 -24.772 1.00 73.00 81 GLU A N 1
ATOM 644 C CA . GLU A 1 81 ? 14.016 -14.413 -25.853 1.00 73.00 81 GLU A CA 1
ATOM 645 C C . GLU A 1 81 ? 12.519 -14.345 -25.500 1.00 73.00 81 GLU A C 1
ATOM 647 O O . GLU A 1 81 ? 11.851 -13.337 -25.746 1.00 73.00 81 GLU A O 1
ATOM 652 N N . TYR A 1 82 ? 12.018 -15.372 -24.805 1.00 72.62 82 TYR A N 1
ATOM 653 C CA . TYR A 1 82 ? 10.657 -15.405 -24.284 1.00 72.62 82 TYR A CA 1
ATOM 654 C C . TYR A 1 82 ? 10.366 -14.255 -23.311 1.00 72.62 82 TYR A C 1
ATOM 656 O O . TYR A 1 82 ? 9.362 -13.566 -23.485 1.00 72.62 82 TYR A O 1
ATOM 664 N N . ASP A 1 83 ? 11.206 -14.001 -22.306 1.00 75.12 83 ASP A N 1
ATOM 665 C CA . ASP A 1 83 ? 10.948 -12.946 -21.315 1.00 75.12 83 ASP A CA 1
ATOM 666 C C . ASP A 1 83 ? 11.062 -11.548 -21.934 1.00 75.12 83 ASP A C 1
ATOM 668 O O . ASP A 1 83 ? 10.227 -10.674 -21.676 1.00 75.12 83 ASP A O 1
ATOM 672 N N . LEU A 1 84 ? 12.032 -11.355 -22.827 1.00 76.19 84 LEU A N 1
ATOM 673 C CA . LEU A 1 84 ? 12.189 -10.128 -23.607 1.00 76.19 84 LEU A CA 1
ATOM 674 C C . LEU A 1 84 ? 10.937 -9.806 -24.423 1.00 76.19 84 LEU A C 1
ATOM 676 O O . LEU A 1 84 ? 10.395 -8.702 -24.322 1.00 76.19 84 LEU A O 1
ATOM 680 N N . HIS A 1 85 ? 10.455 -10.765 -25.214 1.00 71.31 85 HIS A N 1
ATOM 681 C CA . HIS A 1 85 ? 9.349 -10.532 -26.137 1.00 71.31 85 HIS A CA 1
ATOM 682 C C . HIS A 1 85 ? 7.980 -10.590 -25.459 1.00 71.31 85 HIS A C 1
ATOM 684 O O . HIS A 1 85 ? 7.153 -9.703 -25.677 1.00 71.31 85 HIS A O 1
ATOM 690 N N . SER A 1 86 ? 7.724 -11.602 -24.630 1.00 73.38 86 SER A N 1
ATOM 691 C CA . SER A 1 86 ? 6.396 -11.832 -24.052 1.00 73.38 86 SER A CA 1
ATOM 692 C C . SER A 1 86 ? 6.143 -11.017 -22.783 1.00 73.38 86 SER A C 1
ATOM 694 O O . SER A 1 86 ? 5.021 -10.543 -22.593 1.00 73.38 86 SER A O 1
ATOM 696 N N . ARG A 1 87 ? 7.166 -10.795 -21.940 1.00 79.56 87 ARG A N 1
ATOM 697 C CA . ARG A 1 87 ? 6.992 -10.157 -20.624 1.00 79.56 87 ARG A CA 1
ATOM 698 C C . ARG A 1 87 ? 7.454 -8.715 -20.553 1.00 79.56 87 ARG A C 1
ATOM 700 O O . ARG A 1 87 ? 6.870 -7.988 -19.765 1.00 79.56 87 ARG A O 1
ATOM 707 N N . ILE A 1 88 ? 8.464 -8.300 -21.322 1.00 84.62 88 ILE A N 1
ATOM 708 C CA . ILE A 1 88 ? 9.038 -6.944 -21.237 1.00 84.62 88 ILE A CA 1
ATOM 709 C C . ILE A 1 88 ? 8.552 -6.065 -22.394 1.00 84.62 88 ILE A C 1
ATOM 711 O O . ILE A 1 88 ? 7.987 -4.995 -22.161 1.00 84.62 88 ILE A O 1
ATOM 715 N N . LYS A 1 89 ? 8.693 -6.511 -23.649 1.00 83.25 89 LYS A N 1
ATOM 716 C CA . LYS A 1 89 ? 8.308 -5.727 -24.839 1.00 83.25 89 LYS A CA 1
ATOM 717 C C . LYS A 1 89 ? 6.815 -5.398 -24.870 1.00 83.25 89 LYS A C 1
ATOM 719 O O . LYS A 1 89 ? 6.439 -4.272 -25.194 1.00 83.25 89 LYS A O 1
ATOM 724 N N . ASN A 1 90 ? 5.970 -6.340 -24.466 1.00 84.94 90 ASN A N 1
ATOM 725 C CA . ASN A 1 90 ? 4.517 -6.155 -24.445 1.00 84.94 90 ASN A CA 1
ATOM 726 C C . ASN A 1 90 ? 3.991 -5.582 -23.124 1.00 84.94 90 ASN A C 1
ATOM 728 O O . ASN A 1 90 ? 2.803 -5.276 -23.018 1.00 84.94 90 ASN A O 1
ATOM 732 N N . TRP A 1 91 ? 4.862 -5.399 -22.129 1.00 87.69 91 TRP A N 1
ATOM 733 C CA . TRP A 1 91 ? 4.463 -4.857 -20.840 1.00 87.69 91 TRP A CA 1
ATOM 734 C C . TRP A 1 91 ? 3.942 -3.428 -20.970 1.00 87.69 91 TRP A C 1
ATOM 736 O O . TRP A 1 91 ? 4.515 -2.605 -21.698 1.00 87.69 91 TRP A O 1
ATOM 746 N N . LYS A 1 92 ? 2.873 -3.141 -20.227 1.00 85.31 92 LYS A N 1
ATOM 747 C CA . LYS A 1 92 ? 2.280 -1.814 -20.078 1.00 85.31 92 LYS A CA 1
ATOM 748 C C . LYS A 1 92 ? 1.992 -1.560 -18.607 1.00 85.31 92 LYS A C 1
ATOM 750 O O . LYS A 1 92 ? 1.495 -2.439 -17.904 1.00 85.31 92 LYS A O 1
ATOM 755 N N . PHE A 1 93 ? 2.247 -0.335 -18.167 1.00 86.12 93 PHE A N 1
ATOM 756 C CA . PHE A 1 93 ? 1.829 0.100 -16.845 1.00 86.12 93 PHE A CA 1
ATOM 757 C C . PHE A 1 93 ? 0.303 0.240 -16.800 1.00 86.12 93 PHE A C 1
ATOM 759 O O . PHE A 1 93 ? -0.260 1.110 -17.467 1.00 86.12 93 PHE A O 1
ATOM 766 N N . LEU A 1 94 ? -0.350 -0.603 -16.000 1.00 83.62 94 LEU A N 1
ATOM 767 C CA . LEU A 1 94 ? -1.796 -0.605 -15.796 1.00 83.62 94 LEU A CA 1
ATOM 768 C C . LEU A 1 94 ? -2.115 -0.292 -14.332 1.00 83.62 94 LEU A C 1
ATOM 770 O O . LEU A 1 94 ? -1.455 -0.792 -13.421 1.00 83.62 94 LEU A O 1
ATOM 774 N N . LEU A 1 95 ? -3.134 0.537 -14.117 1.00 80.44 95 LEU A N 1
ATOM 775 C CA . LEU A 1 95 ? -3.719 0.781 -12.802 1.00 80.44 95 LEU A CA 1
ATOM 776 C C . LEU A 1 95 ? -5.043 0.022 -12.709 1.00 80.44 95 LEU A C 1
ATOM 778 O O . LEU A 1 95 ? -5.815 0.019 -13.661 1.00 80.44 95 LEU A O 1
ATOM 782 N N . GLU A 1 96 ? -5.298 -0.610 -11.563 1.00 69.06 96 GLU A N 1
ATOM 783 C CA . GLU A 1 96 ? -6.505 -1.418 -11.324 1.00 69.06 96 GLU A CA 1
ATOM 784 C C . GLU A 1 96 ? -7.800 -0.596 -11.400 1.00 69.06 96 GLU A C 1
ATOM 786 O O . GLU A 1 96 ? -8.826 -1.080 -11.871 1.00 69.06 96 GLU A O 1
ATOM 791 N N . LYS A 1 97 ? -7.744 0.659 -10.944 1.00 68.06 97 LYS A N 1
ATOM 792 C CA . LYS A 1 97 ? -8.812 1.646 -11.095 1.00 68.06 97 LYS A CA 1
ATOM 793 C C . LYS A 1 97 ? -8.238 2.912 -11.709 1.00 68.06 97 LYS A C 1
ATOM 795 O O . LYS A 1 97 ? -7.122 3.325 -11.377 1.00 68.06 97 LYS A O 1
ATOM 800 N N . GLU A 1 98 ? -9.019 3.530 -12.583 1.00 66.88 98 GLU A N 1
ATOM 801 C CA . GLU A 1 98 ? -8.739 4.880 -13.047 1.00 66.88 98 GLU A CA 1
ATOM 802 C C . GLU A 1 98 ? -8.983 5.884 -11.917 1.00 66.88 98 GLU A C 1
ATOM 804 O O . GLU A 1 98 ? -9.838 5.693 -11.051 1.00 66.88 98 GLU A O 1
ATOM 809 N N . GLY A 1 99 ? -8.201 6.959 -11.915 1.00 74.31 99 GLY A N 1
ATOM 810 C CA . GLY A 1 99 ? -8.280 7.994 -10.895 1.00 74.31 99 GLY A CA 1
ATOM 811 C C . GLY A 1 99 ? -7.211 7.880 -9.811 1.00 74.31 99 GLY A C 1
ATOM 812 O O . GLY A 1 99 ? -6.607 6.839 -9.537 1.00 74.31 99 GLY A O 1
ATOM 813 N N . GLU A 1 100 ? -6.939 9.023 -9.200 1.00 83.88 100 GLU A N 1
ATOM 814 C CA . GLU A 1 100 ? -5.869 9.185 -8.231 1.00 83.88 100 GLU A CA 1
ATOM 815 C C . GLU A 1 100 ? -6.376 9.017 -6.817 1.00 83.88 100 GLU A C 1
ATOM 817 O O . GLU A 1 100 ? -7.405 9.585 -6.456 1.00 83.88 100 GLU A O 1
ATOM 822 N N . LYS A 1 101 ? -5.585 8.340 -5.977 1.00 88.25 101 LYS A N 1
ATOM 823 C CA . LYS A 1 101 ? -5.888 8.218 -4.548 1.00 88.25 101 LYS A CA 1
ATOM 824 C C . LYS A 1 101 ? -7.272 7.597 -4.293 1.00 88.25 101 LYS A C 1
ATOM 826 O O . LYS A 1 101 ? -7.876 7.885 -3.259 1.00 88.25 101 LYS A O 1
ATOM 831 N N . VAL A 1 102 ? -7.734 6.736 -5.197 1.00 93.12 102 VAL A N 1
ATOM 832 C CA . VAL A 1 102 ? -8.992 5.984 -5.088 1.00 93.12 102 VAL A CA 1
ATOM 833 C C . VAL A 1 102 ? -8.711 4.653 -4.395 1.00 93.12 102 VAL A C 1
ATOM 835 O O . VAL A 1 102 ? -7.639 4.083 -4.596 1.00 93.12 102 VAL A O 1
ATOM 838 N N . LEU A 1 103 ? -9.637 4.164 -3.564 1.00 92.69 103 LEU A N 1
ATOM 839 C CA . LEU A 1 103 ? -9.514 2.840 -2.945 1.00 92.69 103 LEU A CA 1
ATOM 840 C C . LEU A 1 103 ? -9.499 1.749 -4.017 1.00 92.69 103 LEU A C 1
ATOM 842 O O . LEU A 1 103 ? -10.373 1.705 -4.883 1.00 92.69 103 LEU A O 1
ATOM 846 N N . THR A 1 104 ? -8.504 0.869 -3.954 1.00 93.25 104 THR A N 1
ATOM 847 C CA . THR A 1 104 ? -8.469 -0.352 -4.772 1.00 93.25 104 THR A CA 1
ATOM 848 C C . THR A 1 104 ? -9.474 -1.372 -4.235 1.00 93.25 104 THR A C 1
ATOM 850 O O . THR A 1 104 ? -10.034 -1.164 -3.158 1.00 93.25 104 THR A O 1
ATOM 853 N N . ARG A 1 105 ? -9.703 -2.484 -4.949 1.00 92.75 105 ARG A N 1
ATOM 854 C CA . ARG A 1 105 ? -10.539 -3.571 -4.407 1.00 92.75 105 ARG A CA 1
ATOM 855 C C . ARG A 1 105 ? -9.942 -4.129 -3.114 1.00 92.75 105 ARG A C 1
ATOM 857 O O . ARG A 1 105 ? -10.658 -4.324 -2.143 1.00 92.75 105 ARG A O 1
ATOM 864 N N . GLU A 1 106 ? -8.614 -4.276 -3.065 1.00 91.19 106 GLU A N 1
ATOM 865 C CA . GLU A 1 106 ? -7.910 -4.651 -1.831 1.00 91.19 106 GLU A CA 1
ATOM 866 C C . GLU A 1 106 ? -8.190 -3.653 -0.699 1.00 91.19 106 GLU A C 1
ATOM 868 O O . GLU A 1 106 ? -8.500 -4.065 0.412 1.00 91.19 106 GLU A O 1
ATOM 873 N N . GLY A 1 107 ? -8.150 -2.346 -0.976 1.00 93.88 107 GLY A N 1
ATOM 874 C CA . GLY A 1 107 ? -8.449 -1.329 0.030 1.00 93.88 107 GLY A CA 1
ATOM 875 C C . GLY A 1 107 ? -9.886 -1.359 0.546 1.00 93.88 107 GLY A C 1
ATOM 876 O O . GLY A 1 107 ? -10.111 -1.072 1.718 1.00 93.88 107 GLY A O 1
ATOM 877 N N . GLU A 1 108 ? -10.853 -1.708 -0.300 1.00 94.00 108 GLU A N 1
ATOM 878 C CA . GLU A 1 108 ? -12.251 -1.910 0.101 1.00 94.00 108 GLU A CA 1
ATOM 879 C C . GLU A 1 108 ? -12.381 -3.140 1.014 1.00 94.00 108 GLU A C 1
ATOM 881 O O . GLU A 1 108 ? -12.926 -3.036 2.116 1.00 94.00 108 GLU A O 1
ATOM 886 N N . ASP A 1 109 ? -11.789 -4.267 0.614 1.00 93.19 109 ASP A N 1
ATOM 887 C CA . ASP A 1 109 ? -11.787 -5.510 1.391 1.00 93.19 109 ASP A CA 1
ATOM 888 C C . ASP A 1 109 ? -11.118 -5.349 2.761 1.00 93.19 109 ASP A C 1
ATOM 890 O O . ASP A 1 109 ? -11.575 -5.925 3.748 1.00 93.19 109 ASP A O 1
ATOM 894 N N . GLU A 1 110 ? -10.029 -4.581 2.840 1.00 92.81 110 GLU A N 1
ATOM 895 C CA . GLU A 1 110 ? -9.343 -4.269 4.097 1.00 92.81 110 GLU A CA 1
ATOM 896 C C . GLU A 1 110 ? -10.275 -3.563 5.086 1.00 92.81 110 GLU A C 1
ATOM 898 O O . GLU A 1 110 ? -10.336 -3.950 6.253 1.00 92.81 110 GLU A O 1
ATOM 903 N N . MET A 1 111 ? -11.029 -2.562 4.624 1.00 93.19 111 MET A N 1
ATOM 904 C CA . MET A 1 111 ? -11.945 -1.805 5.482 1.00 93.19 111 MET A CA 1
ATOM 905 C C . MET A 1 111 ? -13.132 -2.656 5.939 1.00 93.19 111 MET A C 1
ATOM 907 O O . MET A 1 111 ? -13.516 -2.583 7.104 1.00 93.19 111 MET A O 1
ATOM 911 N N . ILE A 1 112 ? -13.681 -3.490 5.050 1.00 92.81 112 ILE A N 1
ATOM 912 C CA . ILE A 1 112 ? -14.770 -4.417 5.392 1.00 92.81 112 ILE A CA 1
ATOM 913 C C . ILE A 1 112 ? -14.295 -5.433 6.431 1.00 92.81 112 ILE A C 1
ATOM 915 O O . ILE A 1 112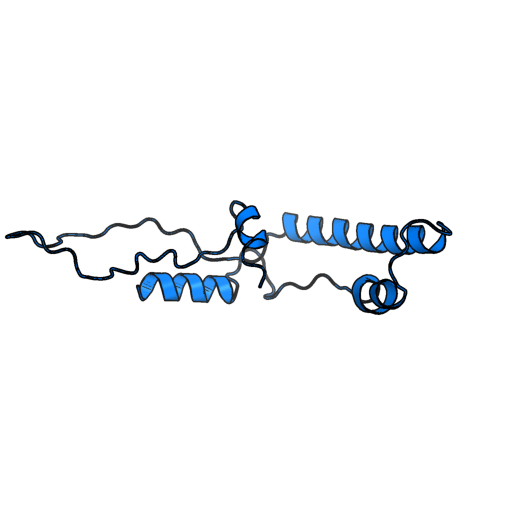 ? -14.980 -5.670 7.423 1.00 92.81 112 ILE A O 1
ATOM 919 N N . LYS A 1 113 ? -13.105 -6.012 6.238 1.00 88.31 113 LYS A N 1
ATOM 920 C CA . LYS A 1 113 ? -12.542 -6.981 7.183 1.00 88.31 113 LYS A CA 1
ATOM 921 C C . LYS A 1 113 ? -12.293 -6.356 8.545 1.00 88.31 113 LYS A C 1
ATOM 923 O O . LYS A 1 113 ? -12.597 -7.005 9.527 1.00 88.31 113 LYS A O 1
ATOM 928 N N . LEU A 1 114 ? -11.811 -5.113 8.609 1.00 87.31 114 LEU A N 1
ATOM 929 C CA . LEU A 1 114 ? -11.620 -4.396 9.876 1.00 87.31 114 LEU A CA 1
ATOM 930 C C . LEU A 1 114 ? -12.929 -4.139 10.634 1.00 87.31 114 LEU A C 1
ATOM 932 O O . LEU A 1 114 ? -12.906 -4.096 11.858 1.00 87.31 114 LEU A O 1
ATOM 936 N N . ALA A 1 115 ? -14.044 -3.947 9.927 1.00 84.56 115 ALA A N 1
ATOM 937 C CA . ALA A 1 115 ? -15.354 -3.745 10.545 1.00 84.56 115 ALA A CA 1
ATOM 938 C C . ALA A 1 115 ? -16.014 -5.055 11.009 1.00 84.56 115 ALA A C 1
ATOM 940 O O . ALA A 1 115 ? -16.836 -5.027 11.919 1.00 84.56 115 ALA A O 1
ATOM 941 N N . ASN A 1 116 ? -15.659 -6.175 10.377 1.00 72.06 116 ASN A N 1
ATOM 942 C CA . ASN A 1 116 ? -16.216 -7.501 10.645 1.00 72.06 116 ASN A CA 1
ATOM 943 C C . ASN A 1 116 ? -15.279 -8.387 11.493 1.00 72.06 116 ASN A C 1
ATOM 945 O O . ASN A 1 116 ? -15.404 -9.612 11.436 1.00 72.06 116 ASN A O 1
ATOM 949 N N . VAL A 1 117 ? -14.328 -7.784 12.222 1.00 57.62 117 VAL A N 1
ATOM 950 C CA . VAL A 1 117 ? -13.550 -8.463 13.278 1.00 57.62 117 VAL A CA 1
ATOM 951 C C . VAL A 1 117 ? -14.302 -8.393 14.598 1.00 57.62 117 VAL A C 1
ATOM 953 O O . VAL A 1 117 ? -14.798 -7.293 14.926 1.00 57.62 117 VAL A O 1
#

Organism: Triatoma infestans (NCBI:txid30076)

pLDDT: mean 83.06, std 11.66, range [50.38, 95.56]